Protein AF-A0A962NCW2-F1 (afdb_monomer_lite)

Foldseek 3Di:
DFKDDQVVCVVVVHHCVVDIDTDDDDDPLVVCCVVPVPPDSCLVVVPDPVSVVVPD

Radius of gyration: 19.07 Å; chains: 1; bounding box: 39×18×45 Å

Sequence (56 aa):
CGMVHPNVLRNCGIDPERYTGFAFGMGVERFAMLRYGVTDLRAFFENDWRFLGQFQ

Secondary structure (DSSP, 8-state):
-EEPPHHHHHHTT--TTT---EE----HHHHHHHHHT---TTHHHH--HHHHGGG-

Structure (mmCIF, N/CA/C/O backbone):
data_AF-A0A962NCW2-F1
#
_entry.id   AF-A0A962NCW2-F1
#
loop_
_atom_site.group_PDB
_atom_site.id
_atom_site.type_symbol
_atom_site.label_atom_id
_atom_site.label_alt_id
_atom_site.label_comp_id
_atom_site.label_asym_id
_atom_site.label_entity_id
_atom_site.label_seq_id
_atom_site.pdbx_PDB_ins_code
_atom_site.Cartn_x
_atom_site.Cartn_y
_atom_site.Cartn_z
_atom_site.occupancy
_atom_site.B_iso_or_equiv
_atom_site.auth_seq_id
_atom_site.auth_comp_id
_atom_site.auth_asym_id
_atom_site.auth_atom_id
_atom_site.pdbx_PDB_model_num
ATOM 1 N N . CYS A 1 1 ? 0.564 5.504 6.179 1.00 89.81 1 CYS A N 1
ATOM 2 C CA . CYS A 1 1 ? -0.030 4.483 7.068 1.00 89.81 1 CYS A CA 1
ATOM 3 C C . CYS A 1 1 ? -0.703 5.198 8.238 1.00 89.81 1 CYS A C 1
ATOM 5 O O . CYS A 1 1 ? -0.414 6.374 8.436 1.00 89.81 1 CYS A O 1
ATOM 7 N N . GLY A 1 2 ? -1.627 4.558 8.954 1.00 96.19 2 GLY A N 1
ATOM 8 C CA . GLY A 1 2 ? -2.358 5.221 10.034 1.00 96.19 2 GLY A CA 1
ATOM 9 C C . GLY A 1 2 ? -3.439 4.361 10.673 1.00 96.19 2 GLY A C 1
ATOM 10 O O . GLY A 1 2 ? -3.705 3.242 10.233 1.00 96.19 2 GLY A O 1
ATOM 11 N N . MET A 1 3 ? -4.055 4.901 11.722 1.00 97.75 3 MET A N 1
ATOM 12 C CA . MET A 1 3 ? -5.172 4.250 12.402 1.00 97.75 3 MET A CA 1
ATOM 13 C C . MET A 1 3 ? -6.388 4.176 11.480 1.00 97.75 3 MET A C 1
ATOM 15 O O . MET A 1 3 ? -6.712 5.128 10.769 1.00 97.75 3 MET A O 1
ATOM 19 N N . VAL A 1 4 ? -7.065 3.033 11.498 1.00 96.50 4 VAL A N 1
ATOM 20 C CA . VAL A 1 4 ? -8.312 2.825 10.768 1.00 96.50 4 VAL A CA 1
ATOM 21 C C . VAL A 1 4 ? -9.390 3.699 11.401 1.00 96.50 4 VAL A C 1
ATOM 23 O O . VAL A 1 4 ? -9.598 3.676 12.612 1.00 96.50 4 VAL A O 1
ATOM 26 N N . HIS A 1 5 ? -10.079 4.482 10.575 1.00 97.56 5 HIS A N 1
ATOM 27 C CA . HIS A 1 5 ? -11.115 5.394 11.045 1.00 97.56 5 HIS A CA 1
ATOM 28 C C . HIS A 1 5 ? -12.323 4.613 11.616 1.00 97.56 5 HIS A C 1
ATOM 30 O O . HIS A 1 5 ? -12.784 3.676 10.962 1.00 97.56 5 HIS A O 1
ATOM 36 N N . PRO A 1 6 ? -12.922 5.016 12.756 1.00 96.75 6 PRO A N 1
ATOM 37 C CA . PRO A 1 6 ? -14.054 4.313 13.379 1.00 96.75 6 PRO A CA 1
ATOM 38 C C . PRO A 1 6 ? -15.247 4.034 12.453 1.00 96.75 6 PRO A C 1
ATOM 40 O O . PRO A 1 6 ? -15.860 2.975 12.534 1.00 96.75 6 PRO A O 1
ATOM 43 N N . ASN A 1 7 ? -15.564 4.952 11.530 1.00 97.75 7 ASN A N 1
ATOM 44 C CA . ASN A 1 7 ? -16.609 4.720 10.516 1.00 97.75 7 ASN A CA 1
ATOM 45 C C . ASN A 1 7 ? -16.312 3.518 9.601 1.00 97.75 7 ASN A C 1
ATOM 47 O O . ASN A 1 7 ? -17.243 2.839 9.193 1.00 97.75 7 ASN A O 1
ATOM 51 N N . VAL A 1 8 ? -15.042 3.229 9.295 1.00 96.94 8 VAL A N 1
ATOM 52 C CA . VAL A 1 8 ? -14.664 2.055 8.489 1.00 96.94 8 VAL A CA 1
ATOM 53 C C . VAL A 1 8 ? -14.951 0.771 9.263 1.00 96.94 8 VAL A C 1
ATOM 55 O O . VAL A 1 8 ? -15.527 -0.157 8.708 1.00 96.94 8 VAL A O 1
ATOM 58 N N . LEU A 1 9 ? -14.623 0.742 10.559 1.00 97.56 9 LEU A N 1
ATOM 59 C CA . LEU A 1 9 ? -14.935 -0.393 11.431 1.00 97.56 9 LEU A CA 1
ATOM 60 C C . LEU A 1 9 ? -16.453 -0.594 11.551 1.00 97.56 9 LEU A C 1
ATOM 62 O O . LEU A 1 9 ? -16.934 -1.701 11.310 1.00 97.56 9 LEU A O 1
ATOM 66 N N . ARG A 1 10 ? -17.214 0.485 11.793 1.00 97.38 10 ARG A N 1
ATOM 67 C CA . ARG A 1 10 ? -18.687 0.443 11.836 1.00 97.38 10 ARG A CA 1
ATOM 68 C C . ARG A 1 10 ? -19.299 -0.095 10.546 1.00 97.38 10 ARG A C 1
ATOM 70 O O . ARG A 1 10 ? -20.194 -0.931 10.608 1.00 97.38 10 ARG A O 1
ATOM 77 N N . ASN A 1 11 ? -18.796 0.333 9.389 1.00 97.62 11 ASN A N 1
ATOM 78 C CA . ASN A 1 11 ? -19.286 -0.134 8.090 1.00 97.62 11 ASN A CA 1
ATOM 79 C C . ASN A 1 11 ? -19.012 -1.629 7.848 1.00 97.62 11 ASN A C 1
ATOM 81 O O . ASN A 1 11 ? -19.704 -2.245 7.044 1.00 97.62 11 ASN A O 1
ATOM 85 N N . CYS A 1 12 ? -18.045 -2.219 8.557 1.00 96.44 12 CYS A N 1
ATOM 86 C CA . CYS A 1 12 ? -17.766 -3.656 8.545 1.00 96.44 12 CYS A CA 1
ATOM 87 C C . CYS A 1 12 ? -18.450 -4.420 9.697 1.00 96.44 12 CYS A C 1
ATOM 89 O O . CYS A 1 12 ? -18.148 -5.593 9.906 1.00 96.44 12 CYS A O 1
ATOM 91 N N . GLY A 1 13 ? -19.337 -3.777 10.468 1.00 96.88 13 GLY A N 1
ATOM 92 C CA . GLY A 1 13 ? -20.006 -4.391 11.621 1.00 96.88 13 GLY A CA 1
ATOM 93 C C . GLY A 1 13 ? -19.109 -4.582 12.850 1.00 96.88 13 GLY A C 1
ATOM 94 O O . GLY A 1 13 ? -19.426 -5.391 13.718 1.00 96.88 13 GLY A O 1
ATOM 95 N N . ILE A 1 14 ? -17.987 -3.861 12.933 1.00 97.06 14 ILE A N 1
ATOM 96 C CA . ILE A 1 14 ? -17.034 -3.923 14.046 1.00 97.06 14 ILE A CA 1
ATOM 97 C C . ILE A 1 14 ? -17.248 -2.710 14.956 1.00 97.06 14 ILE A C 1
ATOM 99 O O . ILE A 1 14 ? -17.245 -1.571 14.489 1.00 97.06 14 ILE A O 1
ATOM 103 N N . ASP A 1 15 ? -17.405 -2.953 16.258 1.00 96.56 15 ASP A N 1
ATOM 104 C CA . ASP A 1 15 ? -17.531 -1.904 17.275 1.00 96.56 15 ASP A CA 1
ATOM 105 C C . ASP A 1 15 ? -16.175 -1.207 17.535 1.00 96.56 15 ASP A C 1
ATOM 107 O O . ASP A 1 15 ? -15.256 -1.850 18.059 1.00 96.56 15 ASP A O 1
ATOM 111 N N . PRO A 1 16 ? -16.026 0.089 17.190 1.00 96.56 16 PRO A N 1
ATOM 112 C CA . PRO A 1 16 ? -14.771 0.818 17.340 1.00 9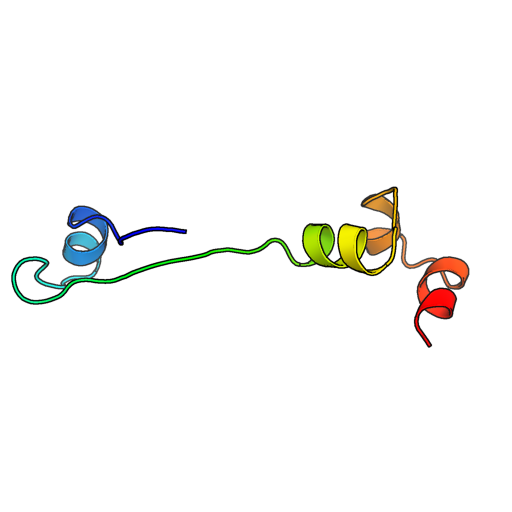6.56 16 PRO A CA 1
ATOM 113 C C . PRO A 1 16 ? -14.418 1.194 18.789 1.00 96.56 16 PRO A C 1
ATOM 115 O O . PRO A 1 16 ? -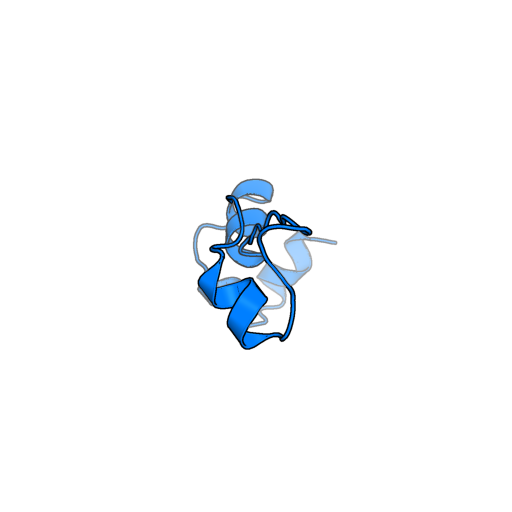13.280 1.588 19.030 1.00 96.56 16 PRO A O 1
ATOM 118 N N . GLU A 1 17 ? -15.345 1.079 19.747 1.00 97.00 17 GLU A N 1
ATOM 119 C CA . GLU A 1 17 ? -15.040 1.295 21.174 1.00 97.00 17 GLU A CA 1
ATOM 120 C C . GLU A 1 17 ? -14.346 0.072 21.788 1.00 97.00 17 GLU A C 1
ATOM 122 O O . GLU A 1 17 ? -13.549 0.184 22.719 1.00 97.00 17 GLU A O 1
ATOM 127 N N . ARG A 1 18 ? -14.618 -1.118 21.239 1.00 97.56 18 ARG A N 1
ATOM 128 C CA . ARG A 1 18 ? -13.990 -2.375 21.659 1.00 97.56 18 ARG A CA 1
ATOM 129 C C . ARG A 1 18 ? -12.733 -2.702 20.858 1.00 97.56 18 ARG A C 1
ATOM 131 O O . ARG A 1 18 ? -11.812 -3.315 21.398 1.00 97.56 18 ARG A O 1
ATOM 138 N N . TYR A 1 19 ? -1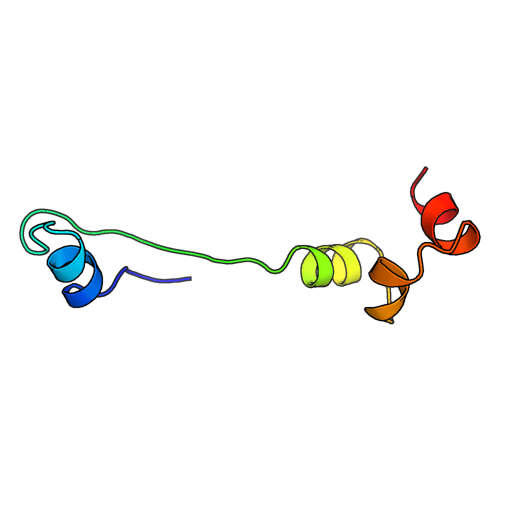2.701 -2.336 19.577 1.00 96.44 19 TYR A N 1
ATOM 139 C CA . TYR A 1 19 ? -11.633 -2.711 18.656 1.00 96.44 19 TYR A CA 1
ATOM 140 C C . TYR A 1 19 ? -11.057 -1.502 17.928 1.00 96.44 19 TYR A C 1
ATOM 142 O O . TYR A 1 19 ? -11.777 -0.684 17.369 1.00 96.44 19 TYR A O 1
ATOM 150 N N . THR A 1 20 ? -9.730 -1.444 17.857 1.00 95.81 20 THR A N 1
ATOM 151 C CA . THR A 1 20 ? -8.993 -0.479 17.036 1.00 95.81 20 THR A CA 1
ATOM 152 C C . THR A 1 20 ? -8.180 -1.214 15.973 1.00 95.81 20 THR A C 1
ATOM 154 O O . THR A 1 20 ? -7.972 -2.426 16.052 1.00 95.81 20 THR A O 1
ATOM 157 N N . GLY A 1 21 ? -7.735 -0.496 14.942 1.00 95.88 21 GLY A N 1
ATOM 158 C CA . GLY A 1 21 ? -6.949 -1.082 13.861 1.00 95.88 21 GLY A CA 1
ATOM 159 C C . GLY A 1 21 ? -5.990 -0.081 13.239 1.00 95.88 21 GLY A C 1
ATOM 160 O O . GLY A 1 21 ? -6.174 1.129 13.355 1.00 95.88 21 GLY A O 1
ATOM 161 N N . PHE A 1 22 ? -4.978 -0.592 12.548 1.00 97.50 22 PHE A N 1
ATOM 162 C CA . PHE A 1 22 ? -4.020 0.188 11.771 1.00 97.50 22 PHE A CA 1
ATOM 163 C C . PHE A 1 22 ? -3.964 -0.351 10.343 1.00 97.50 22 PHE A C 1
ATOM 165 O O . PHE A 1 22 ? -4.083 -1.555 10.128 1.00 97.50 22 PHE A O 1
ATOM 172 N N . ALA A 1 23 ? -3.769 0.535 9.370 1.00 97.38 23 ALA A N 1
ATOM 173 C CA . ALA A 1 23 ? -3.643 0.182 7.966 1.00 97.38 23 ALA A CA 1
ATOM 174 C C . ALA A 1 23 ? -2.445 0.883 7.314 1.00 97.38 23 ALA A C 1
ATOM 176 O O . ALA A 1 23 ? -2.078 2.023 7.626 1.00 97.38 23 ALA A O 1
ATOM 177 N N . PHE A 1 24 ? -1.844 0.201 6.347 1.00 97.19 24 PHE A N 1
ATOM 178 C CA . PHE A 1 24 ? -0.797 0.748 5.499 1.00 97.19 24 PHE A CA 1
ATOM 179 C C . PHE A 1 24 ? -0.957 0.248 4.066 1.00 97.19 24 PHE A C 1
ATOM 181 O O . PHE A 1 24 ? -1.618 -0.752 3.812 1.00 97.19 24 PHE A O 1
ATOM 188 N N . GLY A 1 25 ? -0.344 0.973 3.138 1.00 96.12 25 GLY A N 1
ATOM 189 C CA . GLY A 1 25 ? -0.285 0.614 1.731 1.00 96.12 25 GLY A CA 1
ATOM 190 C C . GLY A 1 25 ? 1.083 0.981 1.176 1.00 96.12 25 GLY A C 1
ATOM 191 O O . GLY A 1 25 ? 1.722 1.920 1.658 1.00 96.12 25 GLY A O 1
ATOM 192 N N . MET A 1 26 ? 1.526 0.221 0.184 1.00 96.62 26 MET A N 1
ATOM 193 C CA . MET A 1 26 ? 2.773 0.438 -0.536 1.00 96.62 26 MET A CA 1
ATOM 194 C C . MET A 1 26 ? 2.527 0.170 -2.019 1.00 96.62 26 MET A C 1
ATOM 196 O O . MET A 1 26 ? 1.845 -0.791 -2.362 1.00 96.62 26 MET A O 1
ATOM 200 N N . GLY A 1 27 ? 3.087 1.014 -2.887 1.00 95.75 27 GLY A N 1
ATOM 201 C CA . GLY A 1 27 ? 3.130 0.753 -4.325 1.00 95.75 27 GLY A CA 1
ATOM 202 C C . GLY A 1 27 ? 4.349 -0.097 -4.661 1.00 95.75 27 GLY A C 1
ATOM 203 O O . GLY A 1 27 ? 5.477 0.340 -4.415 1.00 95.75 27 GLY A O 1
ATOM 204 N N . VAL A 1 28 ? 4.124 -1.292 -5.207 1.00 95.88 28 VAL A N 1
ATOM 205 C CA . VAL A 1 28 ? 5.185 -2.261 -5.521 1.00 95.88 28 VAL A CA 1
ATOM 206 C C . VAL A 1 28 ? 6.148 -1.681 -6.556 1.00 95.88 28 VAL A C 1
ATOM 208 O O . VAL A 1 28 ? 7.361 -1.709 -6.359 1.00 95.88 28 VAL A O 1
ATOM 211 N N . GLU A 1 29 ? 5.620 -1.053 -7.603 1.00 93.94 29 GLU A N 1
ATOM 212 C CA . GLU A 1 29 ? 6.392 -0.465 -8.697 1.00 93.94 29 GLU A CA 1
ATOM 213 C C . GLU A 1 29 ? 7.225 0.713 -8.196 1.00 93.94 29 GLU A C 1
ATOM 215 O O . GLU A 1 29 ? 8.411 0.821 -8.495 1.00 93.94 29 GLU A O 1
ATOM 220 N N . ARG A 1 30 ? 6.643 1.569 -7.345 1.00 93.94 30 ARG A N 1
ATOM 221 C CA . ARG A 1 30 ? 7.366 2.703 -6.752 1.00 93.94 30 ARG A CA 1
ATOM 222 C C . ARG A 1 30 ? 8.540 2.230 -5.898 1.00 93.94 30 ARG A C 1
ATOM 224 O O . ARG A 1 30 ? 9.600 2.859 -5.925 1.00 93.94 30 ARG A O 1
ATOM 231 N N . PHE A 1 31 ? 8.352 1.148 -5.144 1.00 95.88 31 PHE A N 1
ATOM 232 C CA . PHE A 1 31 ? 9.413 0.547 -4.346 1.00 95.88 31 PHE A CA 1
ATOM 233 C C . PHE A 1 31 ? 10.492 -0.089 -5.233 1.00 95.88 31 PHE A C 1
ATOM 235 O O . PHE A 1 31 ? 11.677 0.153 -5.010 1.00 95.88 31 PHE A O 1
ATOM 242 N N . ALA A 1 32 ? 10.102 -0.816 -6.284 1.00 94.62 32 ALA A N 1
ATOM 243 C CA . ALA A 1 32 ? 11.027 -1.391 -7.258 1.00 94.62 32 ALA A CA 1
ATOM 244 C C . ALA A 1 32 ? 11.866 -0.311 -7.965 1.00 94.62 32 ALA A C 1
ATOM 246 O O . ALA A 1 32 ? 13.086 -0.436 -8.047 1.00 94.62 32 ALA A O 1
ATOM 247 N N . MET A 1 33 ? 11.250 0.798 -8.383 1.00 95.38 33 MET A N 1
ATOM 248 C CA . MET A 1 33 ? 11.957 1.939 -8.976 1.00 95.38 33 MET A CA 1
ATOM 249 C C . MET A 1 33 ? 13.033 2.506 -8.048 1.00 95.38 33 MET A C 1
ATOM 251 O O . MET A 1 33 ? 14.142 2.782 -8.493 1.00 95.38 33 MET A O 1
ATOM 255 N N . LEU A 1 34 ? 12.738 2.647 -6.751 1.00 95.19 34 LEU A N 1
ATOM 256 C CA . LEU A 1 34 ? 13.731 3.094 -5.767 1.00 95.19 34 LEU A CA 1
ATOM 257 C C . LEU A 1 34 ? 14.833 2.058 -5.553 1.00 95.19 34 LE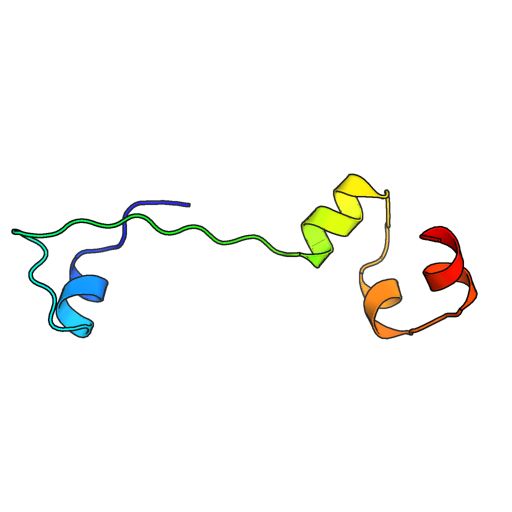U A C 1
ATOM 259 O O . LEU A 1 34 ? 16.005 2.415 -5.469 1.00 95.19 34 LEU A O 1
ATOM 263 N N . ARG A 1 35 ? 14.461 0.780 -5.448 1.00 94.69 35 ARG A N 1
ATOM 264 C CA . ARG A 1 35 ? 15.394 -0.303 -5.128 1.00 94.69 35 ARG A CA 1
ATOM 265 C C . ARG A 1 35 ? 16.385 -0.581 -6.254 1.00 94.69 35 ARG A C 1
ATOM 267 O O . ARG A 1 35 ? 17.531 -0.928 -5.958 1.00 94.69 35 ARG A O 1
ATOM 274 N N . TYR A 1 36 ? 15.926 -0.465 -7.496 1.00 94.12 36 TYR A N 1
ATOM 275 C CA . TYR A 1 36 ? 16.667 -0.845 -8.696 1.00 94.12 36 TYR A CA 1
ATOM 276 C C . TYR A 1 36 ? 17.029 0.338 -9.605 1.00 94.12 36 TYR A C 1
ATOM 278 O O . TYR A 1 36 ? 17.630 0.137 -10.653 1.00 94.12 36 TYR A O 1
ATOM 286 N N . GLY A 1 37 ? 16.679 1.569 -9.224 1.00 92.62 37 GLY A N 1
ATOM 287 C CA . GLY A 1 37 ? 17.011 2.767 -10.000 1.00 92.62 37 GLY A CA 1
ATOM 288 C C . GLY A 1 37 ? 16.265 2.884 -11.332 1.00 92.62 37 GLY A C 1
ATOM 289 O O . GLY A 1 37 ? 16.732 3.584 -12.226 1.00 92.62 37 GLY A O 1
ATOM 290 N N . VAL A 1 38 ? 15.117 2.216 -11.482 1.00 94.00 38 VAL A N 1
ATOM 291 C CA . VAL A 1 38 ? 14.288 2.326 -12.691 1.00 94.00 38 VAL A CA 1
ATOM 292 C C . VAL A 1 38 ? 13.677 3.726 -12.749 1.00 94.00 38 VAL A C 1
ATOM 294 O O . VAL A 1 38 ? 12.984 4.151 -11.823 1.00 94.00 38 VAL A O 1
ATOM 297 N N . THR A 1 39 ? 13.935 4.450 -13.835 1.00 93.19 39 THR A N 1
ATOM 298 C CA . THR A 1 39 ? 13.542 5.859 -13.998 1.00 93.19 39 THR A CA 1
ATOM 299 C C . THR A 1 39 ? 12.176 6.042 -14.654 1.00 93.19 39 THR A C 1
ATOM 301 O O . THR A 1 39 ? 11.557 7.089 -14.475 1.00 93.19 39 THR A O 1
ATOM 304 N N . ASP A 1 40 ? 11.682 5.028 -15.368 1.00 93.56 40 ASP A N 1
ATOM 305 C CA . ASP A 1 40 ? 10.417 5.073 -16.101 1.00 93.56 40 ASP A CA 1
ATOM 306 C C . ASP A 1 40 ? 9.496 3.910 -15.708 1.00 93.56 40 ASP A C 1
ATOM 308 O O . ASP A 1 40 ? 9.853 2.740 -15.831 1.00 93.56 40 ASP A O 1
ATOM 312 N N . LEU A 1 41 ? 8.286 4.244 -15.258 1.00 93.81 41 LEU A N 1
ATOM 313 C CA . LEU A 1 41 ? 7.258 3.286 -14.850 1.00 93.81 41 LEU A CA 1
ATOM 314 C C . LEU A 1 41 ? 6.737 2.442 -16.029 1.00 93.81 41 LEU A C 1
ATOM 316 O O . LEU A 1 41 ? 6.277 1.321 -15.831 1.00 93.81 41 LEU A O 1
ATOM 320 N N . ARG A 1 42 ? 6.806 2.952 -17.264 1.00 94.56 42 ARG A N 1
ATOM 321 C CA . ARG A 1 42 ? 6.294 2.247 -18.452 1.00 94.56 42 ARG A CA 1
ATOM 322 C C . ARG A 1 42 ? 7.062 0.965 -18.753 1.00 94.56 42 ARG A C 1
ATOM 324 O O . ARG A 1 42 ? 6.460 0.002 -19.223 1.00 94.56 42 ARG A O 1
ATOM 331 N N . ALA A 1 43 ? 8.341 0.915 -18.381 1.00 91.56 43 ALA A N 1
ATOM 332 C CA . ALA A 1 43 ? 9.192 -0.256 -18.568 1.00 91.56 43 ALA A CA 1
ATOM 333 C C . ALA A 1 43 ? 8.607 -1.529 -17.923 1.00 91.56 43 ALA A C 1
ATOM 335 O O . ALA A 1 43 ? 8.795 -2.624 -18.448 1.00 91.56 43 ALA A O 1
ATOM 336 N N . PHE A 1 44 ? 7.830 -1.395 -16.839 1.00 92.25 44 PHE A N 1
ATOM 337 C CA . PHE A 1 44 ? 7.165 -2.529 -16.188 1.00 92.25 44 PHE A CA 1
ATOM 338 C C . PHE A 1 44 ? 6.002 -3.123 -17.003 1.00 92.25 44 PHE A C 1
ATOM 340 O O . PHE A 1 44 ? 5.625 -4.266 -16.764 1.00 92.25 44 PHE A O 1
ATOM 347 N N . PHE A 1 45 ? 5.438 -2.384 -17.964 1.00 94.12 45 PHE A N 1
ATOM 348 C CA . PHE A 1 45 ? 4.283 -2.818 -18.764 1.00 94.12 45 PHE A CA 1
ATOM 349 C C . PHE A 1 45 ? 4.651 -3.199 -20.205 1.00 94.12 45 PHE A C 1
ATOM 351 O O . PHE A 1 45 ? 3.911 -3.935 -20.856 1.00 94.12 45 PHE A O 1
ATOM 358 N N . GLU A 1 46 ? 5.791 -2.724 -20.709 1.00 93.56 46 GLU A N 1
ATOM 359 C CA . GLU A 1 46 ? 6.246 -2.962 -22.087 1.00 93.56 46 GLU A CA 1
ATOM 360 C C . G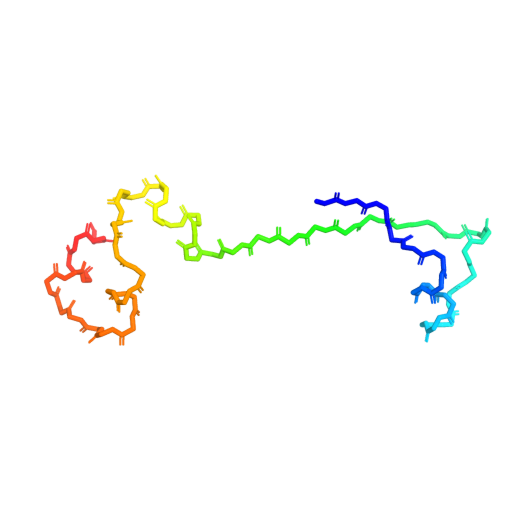LU A 1 46 ? 6.784 -4.384 -22.322 1.00 93.56 46 GLU A C 1
ATOM 362 O O . GLU A 1 46 ? 6.823 -4.835 -23.464 1.00 93.56 46 GLU A O 1
ATOM 367 N N . ASN A 1 47 ? 7.153 -5.113 -21.260 1.00 89.38 47 ASN A N 1
ATOM 368 C CA . ASN A 1 47 ? 7.688 -6.484 -21.321 1.00 89.38 47 ASN A CA 1
ATOM 369 C C . ASN A 1 47 ? 8.919 -6.644 -22.245 1.00 89.38 47 ASN A C 1
ATOM 371 O O . ASN A 1 47 ? 9.125 -7.695 -22.854 1.00 89.38 47 ASN A O 1
ATOM 375 N N . ASP A 1 48 ? 9.761 -5.611 -22.344 1.00 93.56 48 ASP A N 1
ATOM 376 C CA . ASP A 1 48 ? 11.002 -5.662 -23.121 1.00 93.56 48 ASP A CA 1
ATOM 377 C C . ASP A 1 48 ? 12.013 -6.625 -22.479 1.00 93.56 48 ASP A C 1
ATOM 379 O O . ASP A 1 48 ? 12.411 -6.464 -21.321 1.00 93.56 48 ASP A O 1
ATOM 383 N N . TRP A 1 49 ? 12.490 -7.607 -23.247 1.00 93.06 49 TRP A N 1
ATOM 384 C CA . TRP A 1 49 ? 13.476 -8.586 -22.786 1.00 93.06 49 TRP A CA 1
ATOM 385 C C . TRP A 1 49 ? 14.770 -7.938 -22.268 1.00 93.06 49 TRP A C 1
ATOM 387 O O . TRP A 1 49 ? 15.387 -8.467 -21.346 1.00 93.06 49 TRP A O 1
ATOM 397 N N . ARG A 1 50 ? 15.171 -6.777 -22.809 1.00 92.94 50 ARG A N 1
ATOM 398 C CA . ARG A 1 50 ? 16.368 -6.028 -22.376 1.00 92.94 50 ARG A CA 1
ATOM 399 C C . ARG A 1 50 ? 16.211 -5.457 -20.977 1.00 92.94 50 ARG A C 1
ATOM 401 O O . ARG A 1 50 ? 17.196 -5.304 -20.264 1.00 92.94 50 ARG A O 1
ATOM 408 N N . PHE A 1 51 ? 14.986 -5.097 -20.608 1.00 92.94 51 PHE A N 1
ATOM 409 C CA . PHE A 1 51 ? 14.651 -4.647 -19.266 1.00 92.94 51 PHE A CA 1
ATOM 410 C C . PHE A 1 51 ? 14.571 -5.842 -18.317 1.00 92.94 51 PHE A C 1
ATOM 412 O O . PHE A 1 51 ? 15.245 -5.856 -17.293 1.00 92.94 51 PHE A O 1
ATOM 419 N N . LEU A 1 52 ? 13.828 -6.885 -18.698 1.00 91.94 52 LEU A N 1
ATOM 420 C CA . LEU A 1 52 ? 13.654 -8.087 -17.877 1.00 91.94 52 LEU A CA 1
ATOM 421 C C . LEU A 1 52 ? 14.986 -8.798 -17.580 1.00 91.94 52 LEU A C 1
ATOM 423 O O . LEU A 1 52 ? 15.193 -9.280 -16.469 1.00 91.94 52 LEU A O 1
ATOM 427 N N . GLY A 1 53 ? 15.915 -8.804 -18.540 1.00 91.12 53 GLY A N 1
ATOM 428 C CA . GLY A 1 53 ? 17.248 -9.388 -18.385 1.00 91.12 53 GLY A CA 1
ATOM 429 C C . GLY A 1 53 ? 18.154 -8.680 -17.369 1.00 91.12 53 GLY A C 1
ATOM 430 O O . GLY A 1 53 ? 19.178 -9.240 -16.997 1.00 91.12 53 GLY A O 1
ATOM 431 N N . GLN A 1 54 ? 17.801 -7.481 -16.891 1.00 89.31 54 GLN A N 1
ATOM 432 C CA . GLN A 1 54 ? 18.589 -6.752 -15.881 1.00 89.31 54 GLN A CA 1
ATOM 433 C C . GLN A 1 54 ? 18.383 -7.278 -14.454 1.00 89.31 54 GLN A C 1
ATOM 435 O O . GLN A 1 54 ? 19.105 -6.869 -13.547 1.00 89.31 54 GLN A O 1
ATOM 440 N N . PHE A 1 55 ? 17.401 -8.161 -14.246 1.00 89.19 55 PHE A N 1
ATOM 441 C CA . PHE A 1 55 ? 16.986 -8.646 -12.925 1.00 89.19 55 PHE A CA 1
ATOM 442 C C . PHE A 1 55 ? 17.164 -10.163 -12.745 1.00 89.19 55 PHE A C 1
ATOM 444 O O . PHE A 1 55 ? 16.529 -10.737 -11.859 1.00 89.19 55 PHE A O 1
ATOM 451 N N . GLN A 1 56 ? 17.982 -10.804 -13.592 1.00 68.88 56 GLN A N 1
ATOM 452 C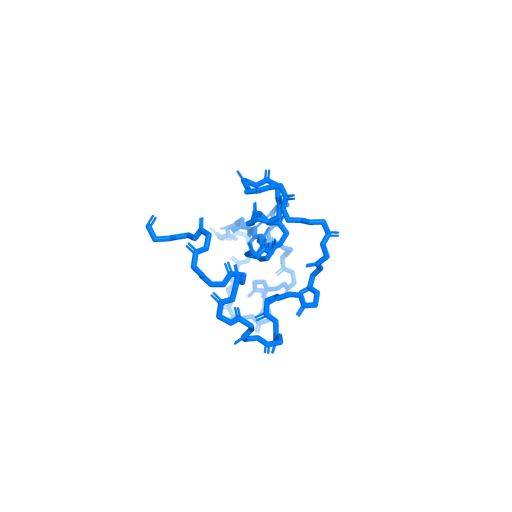 CA . GLN A 1 56 ? 18.371 -12.215 -13.449 1.00 68.88 56 GLN A CA 1
ATOM 453 C C . GLN A 1 56 ? 19.495 -12.415 -12.431 1.00 68.88 56 GLN A C 1
ATOM 455 O O . GLN A 1 56 ? 20.381 -11.536 -12.339 1.00 68.88 56 GLN A O 1
#

pLDDT: mean 94.42, std 4.16, range [68.88, 97.75]